Protein AF-0000000086004427 (afdb_homodimer)

Nearest PDB structures (foldseek):
  7pc6-assembly4_D  TM=8.276E-01  e=1.304E-05  Alvinella pompejana
  7pc6-assembly8_H  TM=8.287E-01  e=2.081E-05  Alvinella pompejana
  7b46-assembly1_B  TM=8.214E-01  e=2.815E-04  Homo sapiens
  5mg7-assembly1_A  TM=8.146E-01  e=4.804E-04  Homo sapiens
  2j1y-assembly2_B  TM=7.834E-01  e=5.490E-04  Homo sapiens

Radius of gyration: 16.21 Å; Cα contacts (8 Å, |Δi|>4): 240; chains: 2; bounding box: 37×54×35 Å

Solvent-accessible surface area (backbone atoms only — not comparable to full-atom values): 9083 Å² total; per-residue (Å²): 130,67,86,62,42,25,36,36,36,30,62,34,41,68,50,74,93,37,61,84,50,66,69,69,49,56,59,84,72,18,43,66,35,45,74,71,65,43,83,64,32,57,42,75,76,79,72,88,53,86,72,48,44,79,43,76,37,80,86,76,62,39,48,34,35,36,34,60,60,82,66,57,77,83,129,128,67,85,63,42,24,37,36,37,31,63,34,41,68,48,75,93,36,60,86,48,66,69,69,50,56,60,84,73,18,44,67,35,45,76,73,64,43,85,64,32,58,40,76,77,80,71,89,53,87,72,47,42,80,42,76,38,81,86,77,64,39,49,34,36,36,34,58,62,83,63,58,75,81,128

pLDDT: mean 86.88, std 14.74, range [27.28, 96.31]

InterPro domains:
  IPR002117 p53 tumour suppressor family [PR00386] (8-29)
  IPR002117 p53 tumour suppressor family [PR00386] (62-75)
  IPR002117 p53 tumour suppressor family [PTHR11447] (1-72)
  IPR008967 p53-like transcription factor, DNA-binding domain superfamily [SSF49417] (2-72)
  IPR011615 p53, DNA-binding domain [PF00870] (2-73)
  IPR012346 p53/RUNT-type transcription factor, DNA-binding domain superfamily [G3DSA:2.60.40.720] (1-75)

Secondary structure (DSSP, 8-state):
--TTEEEEEEEEESSGGGTTSPP---HHHHHHHHHTT-GGGG-S---S-TT-EEEE-TTT--EEEEEETT--S--/--TTEEEEEEEEESSGGGTTSPP---HHHHHHHHHTT-GGGG-S---S-TT-EEEE-TTT--EEEEEETT--S--

Organism: Nephila pilipes (NCBI:txid299642)

Structure (mmCIF, N/CA/C/O backbone):
data_AF-0000000086004427-model_v1
#
loop_
_entity.id
_entity.type
_entity.pdbx_description
1 polymer 'p53 DNA-binding domain-containing protein'
#
loop_
_atom_site.group_PDB
_atom_site.id
_atom_site.type_symbol
_atom_site.label_atom_id
_atom_site.label_alt_id
_atom_site.label_comp_id
_atom_site.label_asym_id
_atom_site.label_entity_id
_atom_site.label_seq_id
_atom_site.pdbx_PDB_ins_code
_atom_site.Cartn_x
_atom_site.Cartn_y
_atom_site.Cartn_z
_atom_site.occupancy
_atom_site.B_iso_or_equiv
_atom_site.auth_seq_id
_atom_site.auth_comp_id
_atom_site.auth_asym_id
_atom_site.auth_atom_id
_atom_site.pdbx_PDB_model_num
ATOM 1 N N . MET A 1 1 ? 7.062 9.227 11.086 1 69.06 1 MET A N 1
ATOM 2 C CA . MET A 1 1 ? 5.879 8.375 11.18 1 69.06 1 MET A CA 1
ATOM 3 C C . MET A 1 1 ? 5.477 8.148 12.633 1 69.06 1 MET A C 1
ATOM 5 O O . MET A 1 1 ? 6.336 8.016 13.508 1 69.06 1 MET A O 1
ATOM 9 N N . PRO A 1 2 ? 4.145 8.297 12.844 1 78 2 PRO A N 1
ATOM 10 C CA . PRO A 1 2 ? 3.701 8.016 14.211 1 78 2 PRO A CA 1
ATOM 11 C C . PRO A 1 2 ? 4.082 6.613 14.68 1 78 2 PRO A C 1
ATOM 13 O O . PRO A 1 2 ? 4.312 5.727 13.859 1 78 2 PRO A O 1
ATOM 16 N N . ALA A 1 3 ? 4.309 6.508 16 1 80.06 3 ALA A N 1
ATOM 17 C CA . ALA A 1 3 ? 4.617 5.195 16.578 1 80.06 3 ALA A CA 1
ATOM 18 C C . ALA A 1 3 ? 3.5 4.199 16.281 1 80.06 3 ALA A C 1
ATOM 20 O O . ALA A 1 3 ? 2.322 4.562 16.266 1 80.06 3 ALA A O 1
ATOM 21 N N . GLY A 1 4 ? 3.887 2.91 16.062 1 88 4 GLY A N 1
ATOM 22 C CA . GLY A 1 4 ? 2.896 1.859 15.883 1 88 4 GLY A CA 1
ATOM 23 C C . GLY A 1 4 ? 2.289 1.848 14.492 1 88 4 GLY A C 1
ATOM 24 O O . GLY A 1 4 ? 1.129 1.466 14.32 1 88 4 GLY A O 1
ATOM 25 N N . CYS A 1 5 ? 3.035 2.49 13.562 1 91.56 5 CYS A N 1
ATOM 26 C CA . CYS A 1 5 ? 2.498 2.523 12.211 1 91.56 5 CYS A CA 1
ATOM 27 C C . CYS A 1 5 ? 3.395 1.751 11.25 1 91.56 5 CYS A C 1
ATOM 29 O O . CYS A 1 5 ? 4.57 1.524 11.539 1 91.56 5 CYS A O 1
ATOM 31 N N . ALA A 1 6 ? 2.773 1.336 10.172 1 93.25 6 ALA A N 1
ATOM 32 C CA . ALA A 1 6 ? 3.449 0.637 9.086 1 93.25 6 ALA A CA 1
ATOM 33 C C . ALA A 1 6 ? 2.832 0.997 7.738 1 93.25 6 ALA A C 1
ATOM 35 O O . ALA A 1 6 ? 1.813 1.69 7.68 1 93.25 6 ALA A O 1
ATOM 36 N N . VAL A 1 7 ? 3.543 0.588 6.711 1 94.19 7 VAL A N 1
ATOM 37 C CA . VAL A 1 7 ? 3.016 0.813 5.367 1 94.19 7 VAL A CA 1
ATOM 38 C C . VAL A 1 7 ? 2.426 -0.485 4.82 1 94.19 7 VAL A C 1
ATOM 40 O O . VAL A 1 7 ? 3.088 -1.525 4.824 1 94.19 7 VAL A O 1
ATOM 43 N N . ARG A 1 8 ? 1.19 -0.377 4.477 1 95.31 8 ARG A N 1
ATOM 44 C CA . ARG A 1 8 ? 0.556 -1.489 3.775 1 95.31 8 ARG A CA 1
ATOM 45 C C . ARG A 1 8 ? 0.457 -1.208 2.279 1 95.31 8 ARG A C 1
ATOM 47 O O . ARG A 1 8 ? -0 -0.138 1.873 1 95.31 8 ARG A O 1
ATOM 54 N N . ALA A 1 9 ? 0.983 -2.115 1.511 1 95.88 9 ALA A N 1
ATOM 55 C CA . ALA A 1 9 ? 0.926 -1.982 0.058 1 95.88 9 ALA A CA 1
ATOM 56 C C . ALA A 1 9 ? 0.091 -3.1 -0.562 1 95.88 9 ALA A C 1
ATOM 58 O O . ALA A 1 9 ? 0.119 -4.238 -0.092 1 95.88 9 ALA A O 1
ATOM 59 N N . MET A 1 10 ? -0.623 -2.736 -1.545 1 95.81 10 MET A N 1
ATOM 60 C CA . MET A 1 10 ? -1.498 -3.65 -2.271 1 95.81 10 MET A CA 1
ATOM 61 C C . MET A 1 10 ? -1.508 -3.326 -3.762 1 95.81 10 MET A C 1
ATOM 63 O O . MET A 1 10 ? -1.506 -2.156 -4.145 1 95.81 10 MET A O 1
ATOM 67 N N . VAL A 1 11 ? -1.52 -4.398 -4.547 1 94.31 11 VAL A N 1
ATOM 68 C CA . VAL A 1 11 ? -1.678 -4.172 -5.977 1 94.31 11 VAL A CA 1
ATOM 69 C C . VAL A 1 11 ? -3.15 -3.941 -6.305 1 94.31 11 VAL A C 1
ATOM 71 O O . VAL A 1 11 ? -4.023 -4.66 -5.809 1 94.31 11 VAL A O 1
ATOM 74 N N . VAL A 1 12 ? -3.348 -2.916 -7.105 1 93.75 12 VAL A N 1
ATOM 75 C CA . VAL A 1 12 ? -4.707 -2.586 -7.52 1 93.75 12 VAL A CA 1
ATOM 76 C C . VAL A 1 12 ? -4.734 -2.297 -9.016 1 93.75 12 VAL A C 1
ATOM 78 O O . VAL A 1 12 ? -3.711 -1.949 -9.609 1 93.75 12 VAL A O 1
ATOM 81 N N . TYR A 1 13 ? -5.988 -2.49 -9.57 1 92.62 13 TYR A N 1
ATOM 82 C CA . TYR A 1 13 ? -6.168 -2.062 -10.953 1 92.62 13 TYR A CA 1
ATOM 83 C C . TYR A 1 13 ? -6.289 -0.547 -11.047 1 92.62 13 TYR A C 1
ATOM 85 O O . TYR A 1 13 ? -6.934 0.082 -10.203 1 92.62 13 TYR A O 1
ATOM 93 N N . THR A 1 14 ? -5.734 0.028 -12.078 1 88 14 THR A N 1
ATOM 94 C CA . THR A 1 14 ? -5.75 1.478 -12.242 1 88 14 THR A CA 1
ATOM 95 C C . THR A 1 14 ? -7.102 1.948 -12.766 1 88 14 THR A C 1
ATOM 97 O O . THR A 1 14 ? -7.496 3.096 -12.547 1 88 14 THR A O 1
ATOM 100 N N . ALA A 1 15 ? -7.758 1.066 -13.461 1 87 15 ALA A N 1
ATOM 101 C CA . ALA A 1 15 ? -9.086 1.408 -13.961 1 87 15 ALA A CA 1
ATOM 102 C C . ALA A 1 15 ? -10.117 1.37 -12.836 1 87 15 ALA A C 1
ATOM 104 O O . ALA A 1 15 ? -10.281 0.346 -12.164 1 87 15 ALA A O 1
ATOM 105 N N . PRO A 1 16 ? -10.82 2.52 -12.625 1 84.38 16 PRO A N 1
ATOM 106 C CA . PRO A 1 16 ? -11.766 2.578 -11.516 1 84.38 16 PRO A CA 1
ATOM 107 C C . PRO A 1 16 ? -12.836 1.49 -11.594 1 84.38 16 PRO A C 1
ATOM 109 O O . PRO A 1 16 ? -13.312 1.007 -10.562 1 84.38 16 PRO A O 1
ATOM 112 N N . GLU A 1 17 ? -13.18 1.09 -12.781 1 89.19 17 GLU A N 1
ATOM 113 C CA . GLU A 1 17 ? -14.219 0.081 -12.969 1 89.19 17 GLU A CA 1
ATOM 114 C C . GLU A 1 17 ? -13.773 -1.275 -12.43 1 89.19 17 GLU A C 1
ATOM 116 O O . 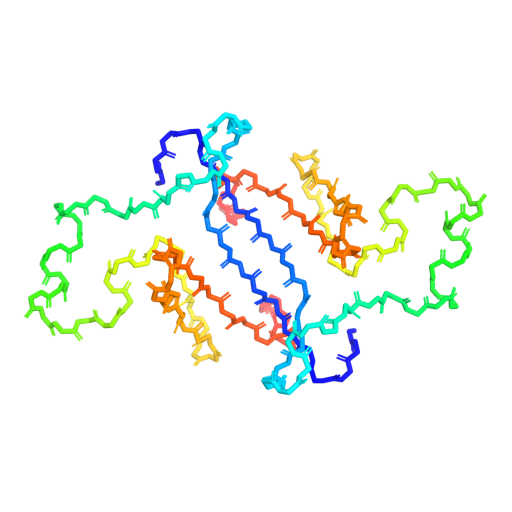GLU A 1 17 ? -14.602 -2.158 -12.195 1 89.19 17 GLU A O 1
ATOM 121 N N . HIS A 1 18 ? -12.453 -1.359 -12.234 1 86.75 18 HIS A N 1
ATOM 122 C CA . HIS A 1 18 ? -11.914 -2.639 -11.789 1 86.75 18 HIS A CA 1
ATOM 123 C C . HIS A 1 18 ? -11.445 -2.566 -10.336 1 86.75 18 HIS A C 1
ATOM 125 O O . HIS A 1 18 ? -10.742 -3.459 -9.867 1 86.75 18 HIS A O 1
ATOM 131 N N . ASN A 1 19 ? -11.875 -1.596 -9.586 1 82.44 19 ASN A N 1
ATOM 132 C CA . ASN A 1 19 ? -11.398 -1.371 -8.227 1 82.44 19 ASN A CA 1
ATOM 133 C C . ASN A 1 19 ? -11.773 -2.525 -7.305 1 82.44 19 ASN A C 1
ATOM 135 O O . ASN A 1 19 ? -11.055 -2.812 -6.344 1 82.44 19 ASN A O 1
ATOM 139 N N . SER A 1 20 ? -12.812 -3.178 -7.641 1 86.62 20 SER A N 1
ATOM 140 C CA . SER A 1 20 ? -13.266 -4.262 -6.777 1 86.62 20 SER A CA 1
ATOM 141 C C . SER A 1 20 ? -12.625 -5.59 -7.172 1 86.62 20 SER A C 1
ATOM 143 O O . SER A 1 20 ? -12.719 -6.574 -6.438 1 86.62 20 SER A O 1
ATOM 145 N N . GLN A 1 21 ? -11.984 -5.59 -8.273 1 90.56 21 GLN A N 1
ATOM 146 C CA . GLN A 1 21 ? -11.336 -6.812 -8.742 1 90.56 21 GLN A CA 1
ATOM 147 C C . GLN A 1 21 ? -9.992 -7.02 -8.047 1 90.56 21 GLN A C 1
ATOM 149 O O . GLN A 1 21 ? -9.234 -6.062 -7.859 1 90.56 21 GLN A O 1
ATOM 154 N N . VAL A 1 22 ? -9.75 -8.242 -7.727 1 92.5 22 VAL A N 1
ATOM 155 C CA . VAL A 1 22 ? -8.508 -8.602 -7.047 1 92.5 22 VAL A CA 1
ATOM 156 C C . VAL A 1 22 ? -7.426 -8.898 -8.078 1 92.5 22 VAL A C 1
ATOM 158 O O . VAL A 1 22 ? -7.68 -9.586 -9.07 1 92.5 22 VAL A O 1
ATOM 161 N N . VAL A 1 23 ? -6.293 -8.312 -7.852 1 91.94 23 VAL A N 1
ATOM 162 C CA . VAL A 1 23 ? -5.148 -8.633 -8.703 1 91.94 23 VAL A CA 1
ATOM 163 C C . VAL A 1 23 ? -4.441 -9.875 -8.18 1 91.94 23 VAL A C 1
ATOM 165 O O . VAL A 1 23 ? -4.086 -9.945 -7 1 91.94 23 VAL A O 1
ATOM 168 N N . THR A 1 24 ? -4.285 -10.859 -9.008 1 86.69 24 THR A N 1
ATOM 169 C CA . THR A 1 24 ? -3.613 -12.094 -8.617 1 86.69 24 THR A CA 1
ATOM 170 C C . THR A 1 24 ? -2.432 -12.383 -9.539 1 86.69 24 THR A C 1
ATOM 172 O O . THR A 1 24 ? -2.381 -11.898 -10.664 1 86.69 24 THR A O 1
ATOM 175 N N . ARG A 1 25 ? -1.487 -13.094 -8.891 1 88.88 25 ARG A N 1
ATOM 176 C CA . ARG A 1 25 ? -0.39 -13.594 -9.711 1 88.88 25 ARG A CA 1
ATOM 177 C C . ARG A 1 25 ? -0.874 -14.68 -10.672 1 88.88 25 ARG A C 1
ATOM 179 O O . ARG A 1 25 ? -1.833 -15.391 -10.375 1 88.88 25 ARG A O 1
ATOM 186 N N . CYS A 1 26 ? -0.183 -14.695 -11.805 1 89.25 26 CYS A N 1
ATOM 187 C CA . CYS A 1 26 ? -0.469 -15.781 -12.742 1 89.25 26 CYS A CA 1
ATOM 188 C C . CYS A 1 26 ? -0.175 -17.141 -12.117 1 89.25 26 CYS A C 1
ATOM 190 O O . CYS A 1 26 ? 0.836 -17.297 -11.43 1 89.25 26 CYS A O 1
ATOM 192 N N . LEU A 1 27 ? -1.11 -18.141 -12.422 1 90.81 27 LEU A N 1
ATOM 193 C CA . LEU A 1 27 ? -0.978 -19.469 -11.852 1 90.81 27 LEU A CA 1
ATOM 194 C C . LEU A 1 27 ? 0.333 -20.125 -12.289 1 90.81 27 LEU A C 1
ATOM 196 O O . LEU A 1 27 ? 0.96 -20.844 -11.508 1 90.81 27 LEU A O 1
ATOM 200 N N . ASN A 1 28 ? 0.732 -19.797 -13.445 1 91.31 28 ASN A N 1
ATOM 201 C CA . ASN A 1 28 ? 1.984 -20.359 -13.938 1 91.31 28 ASN A CA 1
ATOM 202 C C . ASN A 1 28 ? 3.166 -19.969 -13.062 1 91.31 28 ASN A C 1
ATOM 204 O O . ASN A 1 28 ? 4.098 -20.75 -12.875 1 91.31 28 ASN A O 1
ATOM 208 N N . HIS A 1 29 ? 3.143 -18.797 -12.508 1 90.12 29 HIS A N 1
ATOM 209 C CA . HIS A 1 29 ? 4.238 -18.312 -11.672 1 90.12 29 HIS A CA 1
ATOM 210 C C . HIS A 1 29 ? 4.051 -18.734 -10.219 1 90.12 29 HIS A C 1
ATOM 212 O O . HIS A 1 29 ? 5.031 -18.984 -9.508 1 90.12 29 HIS A O 1
ATOM 218 N N . SER A 1 30 ? 2.805 -18.844 -9.906 1 92.88 30 SER A N 1
ATOM 219 C CA . SER A 1 30 ? 2.555 -19.078 -8.484 1 92.88 30 SER A CA 1
ATOM 220 C C . SER A 1 30 ? 2.48 -20.578 -8.188 1 92.88 30 SER A C 1
ATOM 222 O O . SER A 1 30 ? 2.828 -21 -7.086 1 92.88 30 SER A O 1
ATOM 224 N N . ARG A 1 31 ? 2.113 -21.359 -9.102 1 94.56 31 ARG A N 1
ATOM 225 C CA . ARG A 1 31 ? 1.797 -22.75 -8.852 1 94.56 31 ARG A CA 1
ATOM 226 C C . ARG A 1 31 ? 3.018 -23.5 -8.32 1 94.56 31 ARG A C 1
ATOM 228 O O . ARG A 1 31 ? 2.938 -24.188 -7.305 1 94.56 31 ARG A O 1
ATOM 235 N N . PRO A 1 32 ? 4.141 -23.438 -9.023 1 95.25 32 PRO A N 1
ATOM 236 C CA . PRO A 1 32 ? 5.309 -24.141 -8.492 1 95.25 32 PRO A CA 1
ATOM 237 C C . PRO A 1 32 ? 5.629 -23.75 -7.055 1 95.25 32 PRO A C 1
ATOM 239 O O . PRO A 1 32 ? 6.008 -24.609 -6.25 1 95.25 32 PRO A O 1
ATOM 242 N N . GLU A 1 33 ? 5.488 -22.531 -6.699 1 95 33 GLU A N 1
ATOM 243 C CA . GLU A 1 33 ? 5.766 -22.062 -5.348 1 95 33 GLU A CA 1
ATOM 244 C C . GLU A 1 33 ? 4.699 -22.531 -4.363 1 95 33 GLU A C 1
ATOM 246 O O . GLU A 1 33 ? 5.008 -22.844 -3.211 1 95 33 GLU A O 1
ATOM 251 N N . ILE A 1 34 ? 3.537 -22.562 -4.883 1 93.94 34 ILE A N 1
ATOM 252 C CA . ILE A 1 34 ? 2.439 -23.078 -4.062 1 93.94 34 ILE A CA 1
ATOM 253 C C . ILE A 1 34 ? 2.701 -24.531 -3.688 1 93.94 34 ILE A C 1
ATOM 255 O O . ILE A 1 34 ? 2.547 -24.906 -2.525 1 93.94 34 ILE A O 1
ATOM 259 N N . GLU A 1 35 ? 3.109 -25.172 -4.605 1 95.81 35 GLU A N 1
ATOM 260 C CA . GLU A 1 35 ? 3.385 -26.594 -4.387 1 95.81 35 GLU A CA 1
ATOM 261 C C . GLU A 1 35 ? 4.535 -26.781 -3.402 1 95.81 35 GLU A C 1
ATOM 263 O O . GLU A 1 35 ? 4.59 -27.797 -2.697 1 95.81 35 GLU A O 1
ATOM 268 N N . GLN A 1 36 ? 5.438 -25.891 -3.34 1 96.25 36 GLN A N 1
ATOM 269 C CA . GLN A 1 36 ? 6.574 -25.938 -2.426 1 96.25 36 GLN A CA 1
ATOM 270 C C . GLN A 1 36 ? 6.199 -25.406 -1.049 1 96.25 36 GLN A C 1
ATOM 272 O O . GLN A 1 36 ? 7.016 -25.422 -0.127 1 96.25 36 GLN A O 1
ATOM 277 N N . GLY A 1 37 ? 5.012 -24.797 -0.918 1 93.88 37 GLY A N 1
ATOM 278 C CA . GLY A 1 37 ? 4.531 -24.344 0.375 1 93.88 37 GLY A CA 1
ATOM 279 C C . GLY A 1 37 ? 4.949 -22.922 0.69 1 93.88 37 GLY A C 1
ATOM 280 O O . GLY A 1 37 ? 5.016 -22.531 1.858 1 93.88 37 GLY A O 1
ATOM 281 N N . VAL A 1 38 ? 5.191 -22.188 -0.3 1 92.88 38 VAL A N 1
ATOM 282 C CA . VAL A 1 38 ? 5.574 -20.797 -0.106 1 92.88 38 VAL A CA 1
ATOM 283 C C . VAL A 1 38 ? 4.34 -19.953 0.226 1 92.88 38 VAL A C 1
ATOM 285 O O . VAL A 1 38 ? 3.398 -19.891 -0.569 1 92.88 38 VAL A O 1
ATOM 288 N N . PHE A 1 39 ? 4.293 -19.312 1.343 1 91.38 39 PHE A N 1
ATOM 289 C CA . PHE A 1 39 ? 3.135 -18.562 1.811 1 91.38 39 PHE A CA 1
ATOM 290 C C . PHE A 1 39 ? 2.82 -17.406 0.869 1 91.38 39 PHE A C 1
ATOM 292 O O . PHE A 1 39 ? 1.657 -17.172 0.541 1 91.38 39 PHE A O 1
ATOM 299 N N . GLU A 1 40 ? 3.896 -16.75 0.449 1 93.25 40 GLU A N 1
ATOM 300 C CA . GLU A 1 40 ? 3.689 -15.539 -0.326 1 93.25 40 GLU A CA 1
ATOM 301 C C . GLU A 1 40 ? 3.605 -15.844 -1.819 1 93.25 40 GLU A C 1
ATOM 303 O O . GLU A 1 40 ? 3.732 -14.938 -2.648 1 93.25 40 GLU A O 1
ATOM 308 N N . ALA A 1 41 ? 3.305 -17.109 -2.131 1 94.06 41 ALA A N 1
ATOM 309 C CA . ALA A 1 41 ? 3.363 -17.547 -3.523 1 94.06 41 ALA A CA 1
ATOM 310 C C . ALA A 1 41 ? 2.393 -16.75 -4.391 1 94.06 41 ALA A C 1
ATOM 312 O O . ALA A 1 41 ? 2.68 -16.469 -5.559 1 94.06 41 ALA A O 1
ATOM 313 N N . GLU A 1 42 ? 1.334 -16.359 -3.793 1 93.31 42 GLU A N 1
ATOM 314 C CA . GLU A 1 42 ? 0.283 -15.727 -4.586 1 93.31 42 GLU A CA 1
ATOM 315 C C . GLU A 1 42 ? 0.377 -14.203 -4.523 1 93.31 42 GLU A C 1
ATOM 317 O O . GLU A 1 42 ? -0.392 -13.5 -5.184 1 93.31 42 GLU A O 1
ATOM 322 N N . HIS A 1 43 ? 1.276 -13.75 -3.748 1 94.38 43 HIS A N 1
ATOM 323 C CA . HIS A 1 43 ? 1.448 -12.312 -3.627 1 94.38 43 HIS A CA 1
ATOM 324 C C . HIS A 1 43 ? 2.262 -11.75 -4.789 1 94.38 43 HIS A C 1
ATOM 326 O O . HIS A 1 43 ? 3.352 -12.25 -5.086 1 94.38 43 HIS A O 1
ATOM 332 N N . LEU A 1 44 ? 1.692 -10.727 -5.348 1 92.62 44 LEU A N 1
ATOM 333 C CA . LEU A 1 44 ? 2.373 -10.102 -6.477 1 92.62 44 LEU A CA 1
ATOM 334 C C . LEU A 1 44 ? 3.518 -9.211 -5.996 1 92.62 44 LEU A C 1
ATOM 336 O O . LEU A 1 44 ? 4.574 -9.156 -6.633 1 92.62 44 LEU A O 1
ATOM 340 N N . ILE A 1 45 ? 3.295 -8.508 -4.898 1 91.19 45 ILE A N 1
ATOM 341 C CA . ILE A 1 45 ? 4.344 -7.676 -4.312 1 91.19 45 ILE A CA 1
ATOM 342 C C . ILE A 1 45 ? 5.156 -8.5 -3.314 1 91.19 45 ILE A C 1
ATOM 344 O O . ILE A 1 45 ? 4.598 -9.078 -2.383 1 91.19 45 ILE A O 1
ATOM 348 N N . ARG A 1 46 ? 6.445 -8.5 -3.604 1 90.12 46 ARG A N 1
ATOM 349 C CA . ARG A 1 46 ? 7.348 -9.227 -2.717 1 90.12 46 ARG A CA 1
ATOM 350 C C . ARG A 1 46 ? 8.406 -8.305 -2.135 1 90.12 46 ARG A C 1
ATOM 352 O O . ARG A 1 46 ? 8.789 -7.312 -2.764 1 90.12 46 ARG A O 1
ATOM 359 N N . SER A 1 47 ? 8.75 -8.484 -0.907 1 89.88 47 SER A N 1
ATOM 360 C CA . SER A 1 47 ? 9.75 -7.656 -0.234 1 89.88 47 SER A CA 1
ATOM 361 C C . SER A 1 47 ? 10.984 -8.469 0.129 1 89.88 47 SER A C 1
ATOM 363 O O . SER A 1 47 ? 10.883 -9.656 0.446 1 89.88 47 SER A O 1
ATOM 365 N N . GLU A 1 48 ? 12.094 -7.758 0.071 1 87.31 48 GLU A N 1
ATOM 366 C CA . GLU A 1 48 ? 13.328 -8.375 0.537 1 87.31 48 GLU A CA 1
ATOM 367 C C . GLU A 1 48 ? 13.484 -8.227 2.049 1 87.31 48 GLU A C 1
ATOM 369 O O . GLU A 1 48 ? 14.305 -8.914 2.662 1 87.31 48 GLU A O 1
ATOM 374 N N . SER A 1 49 ? 12.695 -7.375 2.543 1 86.62 49 SER A N 1
ATOM 375 C CA . SER A 1 49 ? 12.781 -7.141 3.98 1 86.62 49 SER A CA 1
ATOM 376 C C . SER A 1 49 ? 12.234 -8.328 4.766 1 86.62 49 SER A C 1
ATOM 378 O O . SER A 1 49 ? 11.125 -8.797 4.508 1 86.62 49 SER A O 1
ATOM 380 N N . SER A 1 50 ? 13 -8.75 5.746 1 90.19 50 SER A N 1
ATOM 381 C CA . SER A 1 50 ? 12.539 -9.836 6.609 1 90.19 50 SER A CA 1
ATOM 382 C C . SER A 1 50 ? 11.438 -9.367 7.555 1 90.19 50 SER A C 1
ATOM 384 O O . SER A 1 50 ? 10.766 -10.188 8.188 1 90.19 50 SER A O 1
ATOM 386 N N . LEU A 1 51 ? 11.234 -8.102 7.613 1 89.25 51 LEU A N 1
ATOM 387 C CA . LEU A 1 51 ? 10.234 -7.551 8.523 1 89.25 51 LEU A CA 1
ATOM 388 C C . LEU A 1 51 ? 8.875 -7.445 7.836 1 89.25 51 LEU A C 1
ATOM 390 O O . LEU A 1 51 ? 7.883 -7.082 8.477 1 89.25 51 LEU A O 1
ATOM 394 N N . ALA A 1 52 ? 8.977 -7.773 6.594 1 93.25 52 ALA A N 1
ATOM 395 C CA . ALA A 1 52 ? 7.73 -7.695 5.84 1 93.25 52 ALA A CA 1
ATOM 396 C C . ALA A 1 52 ? 6.762 -8.797 6.266 1 93.25 52 ALA A C 1
ATOM 398 O O . ALA A 1 52 ? 7.172 -9.93 6.52 1 93.25 52 ALA A O 1
ATOM 399 N N . THR A 1 53 ? 5.543 -8.438 6.398 1 93.81 53 THR A N 1
ATOM 400 C CA . THR A 1 53 ? 4.492 -9.414 6.672 1 93.81 53 THR A CA 1
ATOM 401 C C . THR A 1 53 ? 3.471 -9.43 5.539 1 93.81 53 THR A C 1
ATOM 403 O O . THR A 1 53 ? 3.039 -8.383 5.062 1 93.81 53 THR A O 1
ATOM 406 N N . TYR A 1 54 ? 3.109 -10.625 5.086 1 95.75 54 TYR A N 1
ATOM 407 C CA . TYR A 1 54 ? 2.146 -10.812 4.008 1 95.75 54 TYR A CA 1
ATOM 408 C C . TYR A 1 54 ? 0.771 -11.164 4.562 1 95.75 54 TYR A C 1
ATOM 410 O O . TYR A 1 54 ? 0.655 -11.969 5.492 1 95.75 54 TYR A O 1
ATOM 418 N N . HIS A 1 55 ? -0.181 -10.484 3.957 1 94.31 55 HIS A N 1
ATOM 419 C CA . HIS A 1 55 ? -1.544 -10.68 4.438 1 94.31 55 HIS A CA 1
ATOM 420 C C . HIS A 1 55 ? -2.473 -11.109 3.307 1 94.31 55 HIS A C 1
ATOM 422 O O . HIS A 1 55 ? -2.426 -10.539 2.213 1 94.31 55 HIS A O 1
ATOM 428 N N . ASN A 1 56 ? -3.27 -12.133 3.602 1 94.31 56 ASN A N 1
ATOM 429 C CA . ASN A 1 56 ? -4.379 -12.555 2.752 1 94.31 56 ASN A CA 1
ATOM 430 C C . ASN A 1 56 ? -5.727 -12.219 3.383 1 94.31 56 ASN A C 1
ATOM 432 O O . ASN A 1 56 ? -6.129 -12.836 4.367 1 94.31 56 ASN A O 1
ATOM 436 N N . ASP A 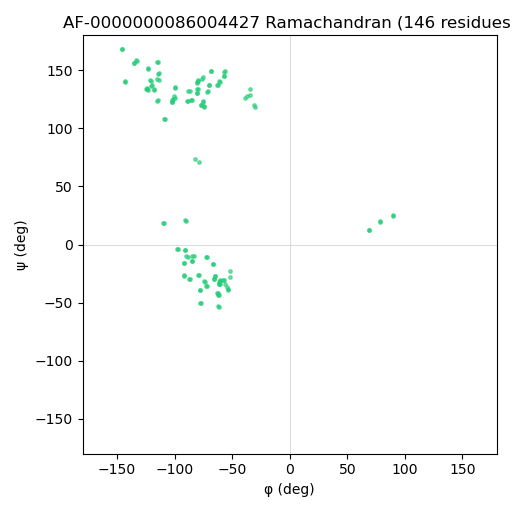1 57 ? -6.352 -11.219 2.77 1 93.06 57 ASP A N 1
ATOM 437 C CA . ASP A 1 57 ? -7.688 -10.898 3.266 1 93.06 57 ASP A CA 1
ATOM 438 C C . ASP A 1 57 ? -8.703 -11.945 2.816 1 93.06 57 ASP A C 1
ATOM 440 O O . ASP A 1 57 ? -8.992 -12.07 1.623 1 93.06 57 ASP A O 1
ATOM 444 N N . ILE A 1 58 ? -9.32 -12.602 3.732 1 92.44 58 ILE A N 1
ATOM 445 C CA . ILE A 1 58 ? -10.188 -13.734 3.426 1 92.44 58 ILE A CA 1
ATOM 446 C C . ILE A 1 58 ? -11.5 -13.234 2.832 1 92.44 58 ILE A C 1
ATOM 448 O O . ILE A 1 58 ? -12.117 -13.914 2.01 1 92.44 58 ILE A O 1
ATOM 452 N N . GLU A 1 59 ? -11.859 -12.094 3.271 1 91.19 59 GLU A N 1
ATOM 453 C CA . GLU A 1 59 ? -13.133 -11.555 2.795 1 91.19 59 GLU A CA 1
ATOM 454 C C . GLU A 1 59 ? -12.992 -10.984 1.386 1 91.19 59 GLU A C 1
ATOM 456 O O . GLU A 1 59 ? -13.797 -11.305 0.503 1 91.19 59 GLU A O 1
ATOM 461 N N . THR A 1 60 ? -12.016 -10.148 1.157 1 90.88 60 THR A N 1
ATOM 462 C CA . THR A 1 60 ? -11.867 -9.461 -0.119 1 90.88 60 THR A CA 1
ATOM 463 C C . THR A 1 60 ? -10.969 -10.25 -1.064 1 90.88 60 THR A C 1
ATOM 465 O O . THR A 1 60 ? -10.945 -9.992 -2.27 1 90.88 60 THR A O 1
ATOM 468 N N . GLN A 1 61 ? -10.219 -11.219 -0.493 1 92.69 61 GLN A N 1
ATOM 469 C CA . GLN A 1 61 ? -9.266 -12.055 -1.213 1 92.69 61 GLN A CA 1
ATOM 470 C C . GLN A 1 61 ? -8.062 -11.234 -1.684 1 92.69 61 GLN A C 1
ATOM 472 O O . GLN A 1 61 ? -7.27 -11.703 -2.504 1 92.69 61 GLN A O 1
ATOM 477 N N . ARG A 1 62 ? -7.941 -10.008 -1.168 1 94.12 62 ARG A N 1
ATOM 478 C CA . ARG A 1 62 ? -6.828 -9.148 -1.555 1 94.12 62 ARG A CA 1
ATOM 479 C C . ARG A 1 62 ? -5.555 -9.523 -0.807 1 94.12 62 ARG A C 1
ATOM 481 O O . ARG A 1 62 ? -5.605 -9.891 0.368 1 94.12 62 ARG A O 1
ATOM 488 N N . HIS A 1 63 ? -4.461 -9.438 -1.564 1 95.44 63 HIS A N 1
ATOM 489 C CA . HIS A 1 63 ? -3.139 -9.68 -0.995 1 95.44 63 HIS A CA 1
ATOM 490 C C . HIS A 1 63 ? -2.422 -8.359 -0.704 1 95.44 63 HIS A C 1
ATOM 492 O O . HIS A 1 63 ? -2.391 -7.465 -1.55 1 95.44 63 HIS A O 1
ATOM 498 N N . SER A 1 64 ? -1.983 -8.266 0.502 1 95.75 64 SER A N 1
ATOM 499 C CA . SER A 1 64 ? -1.221 -7.066 0.838 1 95.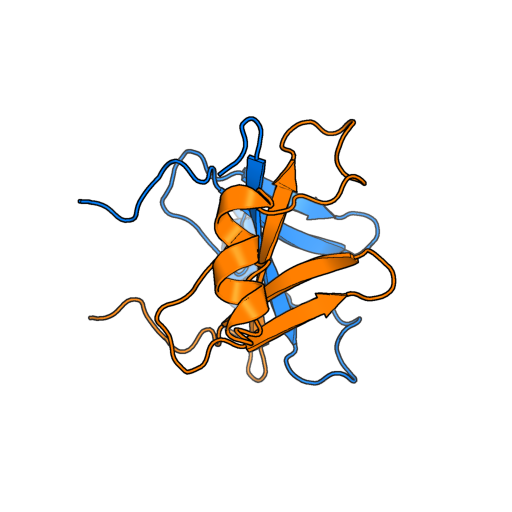75 64 SER A CA 1
ATOM 500 C C . SER A 1 64 ? 0.057 -7.418 1.592 1 95.75 64 SER A C 1
ATOM 502 O O . SER A 1 64 ? 0.204 -8.539 2.086 1 95.75 64 SER A O 1
ATOM 504 N N . ILE A 1 65 ? 0.984 -6.523 1.56 1 96.06 65 ILE A N 1
ATOM 505 C CA . ILE A 1 65 ? 2.223 -6.633 2.322 1 96.06 65 ILE A CA 1
ATOM 506 C C . ILE A 1 65 ? 2.348 -5.445 3.273 1 96.06 65 ILE A C 1
ATOM 508 O O . ILE A 1 65 ? 1.973 -4.32 2.928 1 96.06 65 ILE A O 1
ATOM 512 N N . VAL A 1 66 ? 2.762 -5.727 4.504 1 95.06 66 VAL A N 1
ATOM 513 C CA . VAL A 1 66 ? 2.984 -4.676 5.488 1 95.06 66 VAL A CA 1
ATOM 514 C C . VAL A 1 66 ? 4.469 -4.613 5.848 1 95.06 66 VAL A C 1
ATOM 516 O O . VAL A 1 66 ? 5.078 -5.633 6.184 1 95.06 66 VAL A O 1
ATOM 519 N N . VAL A 1 67 ? 5.039 -3.391 5.672 1 92.81 67 VAL A N 1
ATOM 520 C CA . VAL A 1 67 ? 6.445 -3.174 6.004 1 92.81 67 VAL A CA 1
ATOM 521 C C . VAL A 1 67 ? 6.566 -2.033 7.008 1 92.81 67 VAL A C 1
ATOM 523 O O . VAL A 1 67 ? 5.848 -1.034 6.914 1 92.81 67 VAL A O 1
ATOM 526 N N . PRO A 1 68 ? 7.41 -2.295 8.031 1 87.44 68 PRO A N 1
ATOM 527 C CA . PRO A 1 68 ? 7.602 -1.196 8.984 1 87.44 68 PRO A CA 1
ATOM 528 C C . PRO A 1 68 ? 8.227 0.04 8.336 1 87.44 68 PRO A C 1
ATOM 530 O O . PRO A 1 68 ? 8.977 -0.078 7.363 1 87.44 68 PRO A O 1
ATOM 533 N N . PHE A 1 69 ? 7.746 1.224 8.641 1 72.06 69 PHE A N 1
ATOM 534 C CA . PHE A 1 69 ? 8.266 2.486 8.133 1 72.06 69 PHE A CA 1
ATOM 535 C C . PHE A 1 69 ? 9.75 2.633 8.453 1 72.06 69 PHE A C 1
ATOM 537 O O . PHE A 1 69 ? 10.492 3.268 7.703 1 72.06 69 PHE A O 1
ATOM 544 N N . GLU A 1 70 ? 10.211 2.139 9.547 1 60.56 70 GLU A N 1
ATOM 545 C CA . GLU A 1 70 ? 11.594 2.367 9.945 1 60.56 70 GLU A CA 1
ATOM 546 C C . GLU A 1 70 ? 12.562 2 8.82 1 60.56 70 GLU A C 1
ATOM 548 O O . GLU A 1 70 ? 13.75 2.312 8.898 1 60.56 70 GLU A O 1
ATOM 553 N N . ASN A 1 71 ? 12.266 1.113 7.945 1 48.19 71 ASN A N 1
ATOM 554 C CA . ASN A 1 71 ? 13.391 0.746 7.094 1 48.19 71 ASN A CA 1
ATOM 555 C C . ASN A 1 71 ? 13.633 1.79 6.008 1 48.19 71 ASN A C 1
ATOM 557 O O . ASN A 1 71 ? 12.992 1.764 4.957 1 48.19 71 ASN A O 1
ATOM 561 N N . PRO A 1 72 ? 14.117 2.969 6.309 1 41.25 72 PRO A N 1
ATOM 562 C CA . PRO A 1 72 ? 14.5 3.918 5.258 1 41.25 72 PRO A CA 1
ATOM 563 C C . PRO A 1 72 ? 15.133 3.238 4.047 1 41.25 72 PRO A C 1
ATOM 565 O O . PRO A 1 72 ? 15.703 2.15 4.176 1 41.25 72 PRO A O 1
ATOM 568 N N . PRO A 1 73 ? 14.672 3.477 2.803 1 36.62 73 PRO A N 1
ATOM 569 C CA . PRO A 1 73 ? 15.672 2.939 1.874 1 36.62 73 PRO A CA 1
ATOM 570 C C . PRO A 1 73 ? 17.094 3.082 2.395 1 36.62 73 PRO A C 1
ATOM 572 O O . PRO A 1 73 ? 17.359 3.924 3.26 1 36.62 73 PRO A O 1
ATOM 575 N N . GLY A 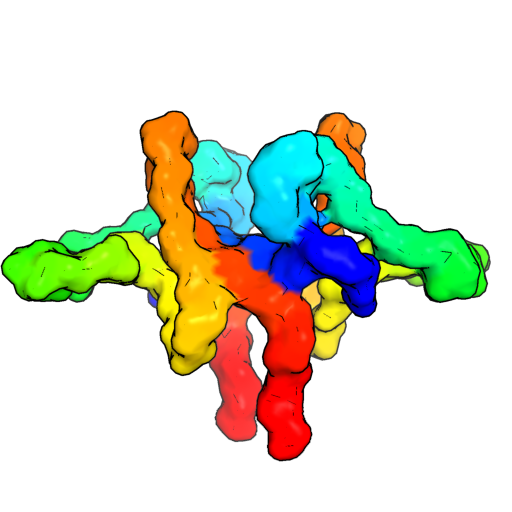1 74 ? 17.828 1.854 2.215 1 29.77 74 GLY A N 1
ATOM 576 C CA . GLY A 1 74 ? 19.219 1.841 2.623 1 29.77 74 GLY A CA 1
ATOM 577 C C . GLY A 1 74 ? 19.891 3.191 2.48 1 29.77 74 GLY A C 1
ATOM 578 O O . GLY A 1 74 ? 19.766 3.854 1.45 1 29.77 74 GLY A O 1
ATOM 579 N N . LYS A 1 75 ? 20.422 3.775 3.635 1 27.28 75 LYS A N 1
ATOM 580 C CA . LYS A 1 75 ? 21.453 4.809 3.518 1 27.28 75 LYS A CA 1
ATOM 581 C C . LYS A 1 75 ? 22.531 4.402 2.514 1 27.28 75 LYS A C 1
ATOM 583 O O . LYS A 1 75 ? 23 3.26 2.523 1 27.28 75 LYS A O 1
ATOM 588 N N . MET B 1 1 ? 4.059 -7.73 -13.43 1 69.56 1 MET B N 1
ATOM 589 C CA . MET B 1 1 ? 2.768 -7.219 -12.984 1 69.56 1 MET B CA 1
ATOM 590 C C . MET B 1 1 ? 1.771 -7.18 -14.141 1 69.56 1 MET B C 1
ATOM 592 O O . MET B 1 1 ? 2.143 -6.891 -15.273 1 69.56 1 MET B O 1
ATOM 596 N N . PRO B 1 2 ? 0.53 -7.66 -13.805 1 78.69 2 PRO B N 1
ATOM 597 C CA . PRO B 1 2 ? -0.478 -7.57 -14.867 1 78.69 2 PRO B CA 1
ATOM 598 C C . PRO B 1 2 ? -0.669 -6.145 -15.375 1 78.69 2 PRO B C 1
ATOM 600 O O . PRO B 1 2 ? -0.355 -5.184 -14.672 1 78.69 2 PRO B O 1
ATOM 603 N N . ALA B 1 3 ? -1.018 -6.062 -16.688 1 80.25 3 ALA B N 1
ATOM 604 C CA . ALA B 1 3 ? -1.289 -4.746 -17.266 1 80.25 3 ALA B CA 1
ATOM 605 C C . ALA B 1 3 ? -2.404 -4.035 -16.5 1 80.25 3 ALA B C 1
ATOM 607 O O . ALA B 1 3 ? -3.35 -4.672 -16.031 1 80.25 3 ALA B O 1
ATOM 608 N N . GLY B 1 4 ? -2.287 -2.67 -16.391 1 88.25 4 GLY B N 1
ATOM 609 C CA . GLY B 1 4 ? -3.342 -1.884 -15.781 1 88.25 4 GLY B CA 1
ATOM 610 C C . GLY B 1 4 ? -3.324 -1.949 -14.266 1 88.25 4 GLY B C 1
ATOM 611 O O . GLY B 1 4 ? -4.371 -1.861 -13.617 1 88.25 4 GLY B O 1
ATOM 612 N N . CYS B 1 5 ? -2.154 -2.342 -13.742 1 91.69 5 CYS B N 1
ATOM 613 C CA . CYS B 1 5 ? -2.076 -2.438 -12.289 1 91.69 5 CYS B CA 1
ATOM 614 C C . CYS B 1 5 ? -1.094 -1.415 -11.727 1 91.69 5 CYS B C 1
ATOM 616 O O . CYS B 1 5 ? -0.229 -0.917 -12.453 1 91.69 5 CYS B O 1
ATOM 618 N N . ALA B 1 6 ? -1.312 -1.104 -10.477 1 93.31 6 ALA B N 1
ATOM 619 C CA . ALA B 1 6 ? -0.45 -0.205 -9.711 1 93.31 6 ALA B CA 1
ATOM 620 C C . ALA B 1 6 ? -0.363 -0.637 -8.25 1 93.31 6 ALA B C 1
ATOM 622 O O . ALA B 1 6 ? -1.069 -1.555 -7.824 1 93.31 6 ALA B O 1
ATOM 623 N N . VAL B 1 7 ? 0.572 -0.017 -7.578 1 94.25 7 VAL B N 1
ATOM 624 C CA . VAL B 1 7 ? 0.702 -0.293 -6.148 1 94.25 7 VAL B CA 1
ATOM 625 C C . VAL B 1 7 ? 0.085 0.848 -5.344 1 94.25 7 VAL B C 1
ATOM 627 O O . VAL B 1 7 ? 0.408 2.018 -5.566 1 94.25 7 VAL B O 1
ATOM 630 N N . ARG B 1 8 ? -0.852 0.493 -4.523 1 95.12 8 ARG B N 1
ATOM 631 C CA . ARG B 1 8 ? -1.399 1.456 -3.574 1 95.12 8 ARG B CA 1
ATOM 632 C C . ARG B 1 8 ? -0.825 1.237 -2.178 1 95.12 8 ARG B C 1
ATOM 634 O O . ARG B 1 8 ? -0.815 0.112 -1.675 1 95.12 8 ARG B O 1
ATOM 641 N N . ALA B 1 9 ? -0.256 2.256 -1.655 1 95.88 9 ALA B N 1
ATOM 642 C CA . ALA B 1 9 ? 0.305 2.188 -0.308 1 95.88 9 ALA B CA 1
ATOM 643 C C . ALA B 1 9 ? -0.462 3.092 0.652 1 95.88 9 ALA B C 1
ATOM 645 O O . ALA B 1 9 ? -0.899 4.18 0.273 1 95.88 9 ALA B O 1
ATOM 646 N N . MET B 1 10 ? -0.615 2.609 1.822 1 95.75 10 MET B N 1
ATOM 647 C CA . MET B 1 10 ? -1.327 3.314 2.885 1 95.75 10 MET B CA 1
ATOM 648 C C . MET B 1 10 ? -0.662 3.078 4.234 1 95.75 10 MET B C 1
ATOM 650 O O . MET B 1 10 ? -0.227 1.964 4.531 1 95.75 10 MET B O 1
ATOM 654 N N . VAL B 1 11 ? -0.621 4.156 5.008 1 94.31 11 VAL B N 1
ATOM 655 C CA . VAL B 1 11 ? -0.132 3.971 6.371 1 94.31 11 VAL B CA 1
ATOM 656 C C . VAL B 1 11 ? -1.244 3.396 7.246 1 94.31 11 VAL B C 1
ATOM 658 O O . VAL B 1 11 ? -2.393 3.84 7.172 1 94.31 11 VAL B O 1
ATOM 661 N N . VAL B 1 12 ? -0.83 2.393 8 1 93.75 12 VAL B N 1
ATOM 662 C CA . VAL B 1 12 ? -1.779 1.758 8.906 1 93.75 12 VAL B CA 1
ATOM 663 C C . VAL B 1 12 ? -1.13 1.555 10.273 1 93.75 12 VAL B C 1
ATOM 665 O O . VAL B 1 12 ? 0.097 1.506 10.391 1 93.75 12 VAL B O 1
ATOM 668 N N . TYR B 1 13 ? -2.064 1.468 11.305 1 92.69 13 TYR B N 1
ATOM 669 C CA . TYR B 1 13 ? -1.563 1.084 12.617 1 92.69 13 TYR B CA 1
ATOM 670 C C . TYR B 1 13 ? -1.251 -0.407 12.664 1 92.69 13 TYR B C 1
ATOM 672 O O . TYR B 1 13 ? -1.993 -1.223 12.117 1 92.69 13 TYR B O 1
ATOM 680 N N . THR B 1 14 ? -0.214 -0.782 13.367 1 88 14 THR B N 1
ATOM 681 C CA . THR B 1 14 ? 0.199 -2.178 13.445 1 88 14 THR B CA 1
ATOM 682 C C . THR B 1 14 ? -0.667 -2.943 14.438 1 88 14 THR B C 1
ATOM 684 O O . THR B 1 14 ? -0.81 -4.164 14.336 1 88 14 THR B O 1
ATOM 687 N N . ALA B 1 15 ? -1.192 -2.193 15.383 1 87.31 15 ALA B N 1
ATOM 688 C CA . ALA B 1 15 ? -2.09 -2.828 16.344 1 87.31 15 ALA B CA 1
ATOM 689 C C . ALA B 1 15 ? -3.453 -3.109 15.719 1 87.31 15 ALA B C 1
ATOM 691 O O . ALA B 1 15 ? -4.117 -2.195 15.219 1 87.31 15 ALA B O 1
ATOM 692 N N . PRO B 1 16 ? -3.861 -4.41 15.758 1 84.25 16 PRO B N 1
ATOM 693 C CA . PRO B 1 16 ? -5.125 -4.766 15.102 1 84.25 16 PRO B CA 1
ATOM 694 C C . PRO B 1 16 ? -6.312 -3.977 15.656 1 84.25 16 PRO B C 1
ATOM 696 O O . PRO B 1 16 ? -7.258 -3.682 14.922 1 84.25 16 PRO B O 1
ATOM 699 N N . GLU B 1 17 ? -6.258 -3.613 16.906 1 88.94 17 GLU B N 1
ATOM 700 C CA . GLU B 1 17 ? -7.355 -2.891 17.547 1 88.94 17 GLU B CA 1
ATOM 701 C C . GLU B 1 17 ? -7.52 -1.496 16.938 1 88.94 17 GLU B C 1
ATOM 703 O O . GLU B 1 17 ? -8.57 -0.865 17.109 1 88.94 17 GLU B O 1
ATOM 708 N N . HIS B 1 18 ? -6.453 -1.079 16.234 1 86.88 18 HIS B N 1
ATOM 709 C CA . HIS B 1 18 ? -6.473 0.271 15.688 1 86.88 18 HIS B CA 1
ATOM 710 C C . HIS B 1 18 ? -6.605 0.244 14.172 1 86.88 18 HIS B C 1
ATOM 712 O O .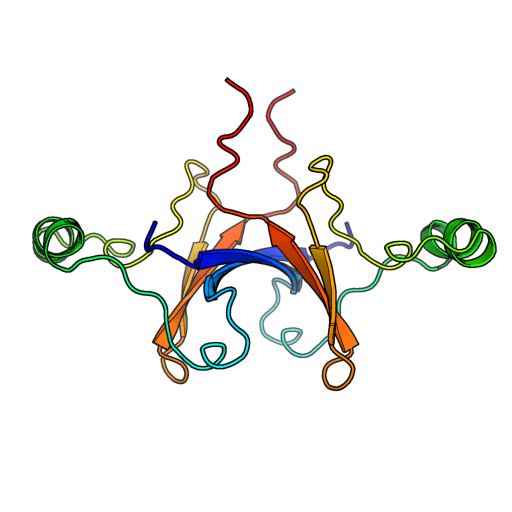 HIS B 1 18 ? -6.391 1.26 13.508 1 86.88 18 HIS B O 1
ATOM 718 N N . ASN B 1 19 ? -7.043 -0.847 13.602 1 82.38 19 ASN B N 1
ATOM 719 C CA . ASN B 1 19 ? -7.09 -1.011 12.156 1 82.38 19 ASN B CA 1
ATOM 720 C C . ASN B 1 19 ? -8.078 -0.042 11.516 1 82.38 19 ASN B C 1
ATOM 722 O O . ASN B 1 19 ? -7.898 0.366 10.359 1 82.38 19 ASN B O 1
ATOM 726 N N . SER B 1 20 ? -9.039 0.327 12.258 1 86.44 20 SER B N 1
ATOM 727 C CA . SER B 1 20 ? -10.055 1.22 11.703 1 86.44 20 SER B CA 1
ATOM 728 C C . SER B 1 20 ? -9.656 2.682 11.883 1 86.44 20 SER B C 1
ATOM 730 O O . SER B 1 20 ? -10.273 3.572 11.289 1 86.44 20 SER B O 1
ATOM 732 N N . GLN B 1 21 ? -8.648 2.906 12.648 1 90.5 21 GLN B N 1
ATOM 733 C CA . GLN B 1 21 ? -8.203 4.273 12.883 1 90.5 21 GLN B CA 1
ATOM 734 C C . GLN B 1 21 ? -7.336 4.781 11.734 1 90.5 21 GLN B C 1
ATOM 736 O O . GLN B 1 21 ? -6.504 4.039 11.211 1 90.5 21 GLN B O 1
ATOM 741 N N . VAL B 1 22 ? -7.566 6.008 11.398 1 92.25 22 VAL B N 1
ATOM 742 C CA . VAL B 1 22 ? -6.824 6.633 10.312 1 92.25 22 VAL B CA 1
ATOM 743 C C . VAL B 1 22 ? -5.527 7.234 10.852 1 92.25 22 VAL B C 1
ATOM 745 O O . VAL B 1 22 ? -5.523 7.875 11.898 1 92.25 22 VAL B O 1
ATOM 748 N N . VAL B 1 23 ? -4.469 6.938 10.156 1 91.75 23 VAL B N 1
ATOM 749 C CA . VAL B 1 23 ? -3.195 7.562 10.508 1 91.75 23 VAL B CA 1
ATOM 750 C C . VAL B 1 23 ? -3.08 8.922 9.812 1 91.75 23 VAL B C 1
ATOM 752 O O . VAL B 1 23 ? -3.248 9.023 8.602 1 91.75 23 VAL B O 1
ATOM 755 N N . THR B 1 24 ? -2.861 9.938 10.57 1 86.5 24 THR B N 1
ATOM 756 C CA . THR B 1 24 ? -2.734 11.281 10.016 1 86.5 24 THR B CA 1
ATOM 757 C C . THR B 1 24 ? -1.391 11.898 10.398 1 86.5 24 THR B C 1
ATOM 759 O O . THR B 1 24 ? -0.776 11.5 11.391 1 86.5 24 THR B O 1
ATOM 762 N N . ARG B 1 25 ? -0.981 12.773 9.461 1 88.69 25 ARG B N 1
ATOM 763 C CA . ARG B 1 25 ? 0.195 13.57 9.805 1 88.69 25 ARG B CA 1
ATOM 764 C C . ARG B 1 25 ? -0.113 14.555 10.922 1 88.69 25 ARG B C 1
ATOM 766 O O . ARG B 1 25 ? -1.253 15 11.062 1 88.69 25 ARG B O 1
ATOM 773 N N . CYS B 1 26 ? 0.953 14.805 11.695 1 88.88 26 CYS B N 1
ATOM 774 C CA . CYS B 1 26 ? 0.809 15.836 12.719 1 88.88 26 CYS B CA 1
ATOM 775 C C . CYS B 1 26 ? 0.503 17.188 12.094 1 88.88 26 CYS B C 1
ATOM 777 O O . CYS B 1 26 ? 1.09 17.547 11.078 1 88.88 26 CYS B O 1
ATOM 779 N N . LEU B 1 27 ? -0.428 17.969 12.789 1 90.69 27 LEU B N 1
ATOM 780 C CA . LEU B 1 27 ? -0.852 19.266 12.281 1 90.69 27 LEU B CA 1
ATOM 781 C C . LEU B 1 27 ? 0.329 20.219 12.188 1 90.69 27 LEU B C 1
ATOM 783 O O . LEU B 1 27 ? 0.403 21.047 11.266 1 90.69 27 LEU B O 1
ATOM 787 N N . ASN B 1 28 ? 1.197 20.062 13.086 1 91.19 28 ASN B N 1
ATOM 788 C CA . ASN B 1 28 ? 2.371 20.938 13.078 1 91.19 28 ASN B CA 1
ATOM 789 C C . ASN B 1 28 ? 3.168 20.781 11.781 1 91.19 28 ASN B C 1
ATOM 791 O O . ASN B 1 28 ? 3.736 21.75 11.281 1 91.19 28 ASN B O 1
ATOM 795 N N . HIS B 1 29 ? 3.213 19.594 11.227 1 89.81 29 HIS B N 1
ATOM 796 C CA . HIS B 1 29 ? 3.971 19.344 10.008 1 89.81 29 HIS B CA 1
ATOM 797 C C . HIS B 1 29 ? 3.133 19.641 8.766 1 89.81 29 HIS B C 1
ATOM 799 O O . HIS B 1 29 ? 3.666 20.062 7.742 1 89.81 29 HIS B O 1
ATOM 805 N N . SER B 1 30 ? 1.876 19.438 8.984 1 92.56 30 SER B N 1
ATOM 806 C CA . SER B 1 30 ? 1.036 19.547 7.793 1 92.56 30 SER B CA 1
ATOM 807 C C . SER B 1 30 ? 0.495 20.969 7.625 1 92.56 30 SER B C 1
ATOM 809 O O . SER B 1 30 ? 0.257 21.406 6.504 1 92.56 30 SER B O 1
ATOM 811 N N . ARG B 1 31 ? 0.359 21.688 8.633 1 94.62 31 ARG B N 1
ATOM 812 C CA . ARG B 1 31 ? -0.351 22.969 8.594 1 94.62 31 ARG B CA 1
ATOM 813 C C . ARG B 1 31 ? 0.345 23.953 7.664 1 94.62 31 ARG B C 1
ATOM 815 O O . ARG B 1 31 ? -0.293 24.562 6.801 1 94.62 31 ARG B O 1
ATOM 822 N N . PRO B 1 32 ? 1.644 24.172 7.863 1 95.06 32 PRO B N 1
ATOM 823 C CA . PRO B 1 32 ? 2.303 25.109 6.949 1 95.06 32 PRO B CA 1
ATOM 824 C C . PRO B 1 32 ? 2.1 24.75 5.48 1 95.06 32 PRO B C 1
ATOM 826 O O . PRO B 1 32 ? 1.906 25.625 4.641 1 95.06 32 PRO B O 1
ATOM 829 N N . GLU B 1 33 ? 2.129 23.5 5.156 1 95 33 GLU B N 1
ATOM 830 C CA . GLU B 1 33 ? 1.947 23.047 3.779 1 95 33 GLU B CA 1
ATOM 831 C C . GLU B 1 33 ? 0.498 23.219 3.33 1 95 33 GLU B C 1
ATOM 833 O O . GLU B 1 33 ? 0.236 23.531 2.168 1 95 33 GLU B O 1
ATOM 838 N N . ILE B 1 34 ? -0.344 23 4.266 1 93.88 34 ILE B N 1
ATOM 839 C CA . ILE B 1 34 ? -1.763 23.188 3.98 1 93.88 34 ILE B CA 1
ATOM 840 C C . ILE B 1 34 ? -2.025 24.641 3.611 1 93.88 34 ILE B C 1
ATOM 842 O O . ILE B 1 34 ? -2.715 24.922 2.627 1 93.88 34 ILE B O 1
ATOM 846 N N . GLU B 1 35 ? -1.439 25.422 4.336 1 95.88 35 GLU B N 1
ATOM 847 C CA . GLU B 1 35 ? -1.618 26.859 4.105 1 95.88 35 GLU B CA 1
ATOM 848 C C . GLU B 1 35 ? -1.039 27.266 2.756 1 95.88 35 GLU B C 1
ATOM 850 O O . GLU B 1 35 ? -1.513 28.234 2.141 1 95.88 35 GLU B O 1
ATOM 855 N N . GLN B 1 36 ? -0.061 26.609 2.289 1 96.31 36 GLN B N 1
ATOM 856 C CA . GLN B 1 36 ? 0.568 26.891 1.004 1 96.31 36 GLN B CA 1
ATOM 857 C C . GLN B 1 36 ? -0.186 26.203 -0.138 1 96.31 36 GLN B C 1
ATOM 859 O O . GLN B 1 36 ? 0.167 26.375 -1.307 1 96.31 36 GLN B O 1
ATOM 864 N N . GLY B 1 37 ? -1.131 25.328 0.178 1 93.88 37 GLY B N 1
ATOM 865 C CA . GLY B 1 37 ? -1.962 24.703 -0.84 1 93.88 37 GLY B CA 1
ATOM 866 C C . GLY B 1 37 ? -1.382 23.406 -1.378 1 93.88 37 GLY B C 1
ATOM 867 O O . GLY B 1 37 ? -1.691 23 -2.5 1 93.88 37 GLY B O 1
ATOM 868 N N . VAL B 1 38 ? -0.608 22.812 -0.604 1 92.75 38 VAL B N 1
ATOM 869 C CA . VAL B 1 38 ? -0.018 21.547 -1.017 1 92.75 38 VAL B CA 1
ATOM 870 C C 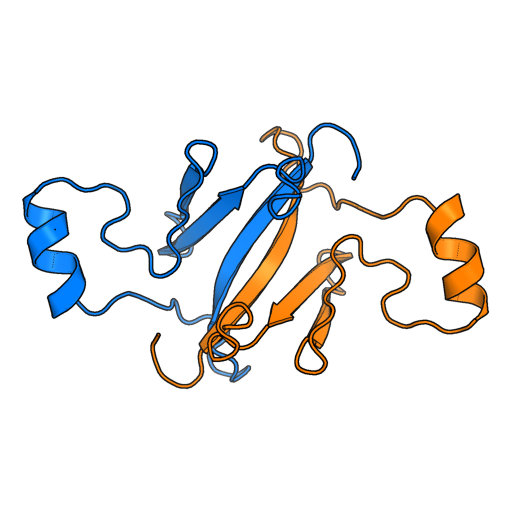. VAL B 1 38 ? -1.05 20.422 -0.881 1 92.75 38 VAL B C 1
ATOM 872 O O . VAL B 1 38 ? -1.56 20.172 0.212 1 92.75 38 VAL B O 1
ATOM 875 N N . PHE B 1 39 ? -1.388 19.75 -1.925 1 91.25 39 PHE B N 1
ATOM 876 C CA . PHE B 1 39 ? -2.428 18.719 -1.942 1 91.25 39 PHE B CA 1
ATOM 877 C C . PHE B 1 39 ? -2.068 17.562 -1.017 1 91.25 39 PHE B C 1
ATOM 879 O O . PHE B 1 39 ? -2.918 17.078 -0.273 1 91.25 39 PHE B O 1
ATOM 886 N N . GLU B 1 40 ? -0.796 17.203 -1.074 1 92.94 40 GLU B N 1
ATOM 887 C CA . GLU B 1 40 ? -0.39 16 -0.344 1 92.94 40 GLU B CA 1
ATOM 888 C C . GLU B 1 40 ? 0.069 16.344 1.069 1 92.94 40 GLU B C 1
ATOM 890 O O . GLU B 1 40 ? 0.737 15.539 1.725 1 92.94 40 GLU B O 1
ATOM 895 N N . ALA B 1 41 ? -0.379 17.516 1.538 1 94 41 ALA B N 1
ATOM 896 C CA . ALA B 1 41 ? 0.128 18.031 2.809 1 94 41 ALA B CA 1
ATOM 897 C C . ALA B 1 41 ? -0.188 17.062 3.951 1 94 41 ALA B C 1
ATOM 899 O O . ALA B 1 41 ? 0.6 16.922 4.891 1 94 41 ALA B O 1
ATOM 900 N N . GLU B 1 42 ? -1.26 16.391 3.799 1 93.12 42 GLU B N 1
ATOM 901 C CA . GLU B 1 42 ? -1.719 15.57 4.918 1 93.12 42 GLU B CA 1
ATOM 902 C C . GLU B 1 42 ? -1.296 14.117 4.742 1 93.12 42 GLU B C 1
ATOM 904 O O . GLU B 1 42 ? -1.546 13.281 5.613 1 93.12 42 GLU B O 1
ATOM 909 N N . HIS B 1 43 ? -0.698 13.859 3.658 1 94.12 43 HIS B N 1
ATOM 910 C CA . HIS B 1 43 ? -0.248 12.5 3.404 1 94.12 43 HIS B CA 1
ATOM 911 C C . HIS B 1 43 ? 1.071 12.211 4.113 1 94.12 43 HIS B C 1
ATOM 913 O O . HIS B 1 43 ? 2.033 12.969 3.977 1 94.12 43 HIS B O 1
ATOM 919 N N . LEU B 1 44 ? 1.03 11.109 4.797 1 92.44 44 LEU B N 1
ATOM 920 C CA . LEU B 1 44 ? 2.236 10.727 5.523 1 92.44 44 LEU B CA 1
ATOM 921 C C . LEU B 1 44 ? 3.268 10.117 4.578 1 92.44 44 LEU B C 1
ATOM 923 O O . LEU B 1 44 ? 4.469 10.344 4.734 1 92.44 44 LEU B O 1
ATOM 927 N N . ILE B 1 45 ? 2.789 9.312 3.625 1 91.12 45 ILE B N 1
ATOM 928 C CA . ILE B 1 45 ? 3.68 8.734 2.627 1 91.12 45 ILE B CA 1
ATOM 929 C C . ILE B 1 45 ? 3.807 9.68 1.435 1 91.12 45 ILE B C 1
ATOM 931 O O . ILE B 1 45 ? 2.803 10.07 0.835 1 91.12 45 ILE B O 1
ATOM 935 N N . ARG B 1 46 ? 5.07 10.016 1.18 1 90 46 ARG B N 1
ATOM 936 C CA . ARG B 1 46 ? 5.344 10.898 0.051 1 90 46 ARG B CA 1
ATOM 937 C C . ARG B 1 46 ? 6.266 10.227 -0.959 1 90 46 ARG B C 1
ATOM 939 O O . ARG B 1 46 ? 7.094 9.391 -0.591 1 90 46 ARG B O 1
ATOM 946 N N . SER B 1 47 ? 6.027 10.422 -2.203 1 89.56 47 SER B N 1
ATOM 947 C CA . SER B 1 47 ? 6.836 9.836 -3.264 1 89.56 47 SER B CA 1
ATOM 948 C C . SER B 1 47 ? 7.586 10.906 -4.047 1 89.56 47 SER B C 1
ATOM 950 O O . SER B 1 47 ? 7.086 12.016 -4.23 1 89.56 47 SER B O 1
ATOM 952 N N . GLU B 1 48 ? 8.758 10.492 -4.488 1 87.19 48 GLU B N 1
ATOM 953 C CA . GLU B 1 48 ? 9.516 11.359 -5.375 1 87.19 48 GLU B CA 1
ATOM 954 C C . GLU B 1 48 ? 9.078 11.18 -6.828 1 87.19 48 GLU B C 1
ATOM 956 O O . GLU B 1 48 ? 9.391 12.016 -7.684 1 87.19 48 GLU B O 1
ATOM 961 N N . SER B 1 49 ? 8.383 10.141 -7.008 1 86.38 49 SER B N 1
ATOM 962 C CA . SER B 1 49 ? 7.938 9.859 -8.367 1 86.38 49 SER B CA 1
ATOM 963 C C . SER B 1 49 ? 6.855 10.836 -8.812 1 86.38 49 SER B C 1
ATOM 965 O O . SER B 1 49 ? 5.859 11.031 -8.109 1 86.38 49 SER B O 1
ATOM 967 N N . SER B 1 50 ? 7.043 11.391 -9.984 1 89.81 50 SER B N 1
ATOM 968 C CA . SER B 1 50 ? 6.035 12.289 -10.539 1 89.81 50 SER B CA 1
ATOM 969 C C . SER B 1 50 ? 4.797 11.523 -10.984 1 89.81 50 SER B C 1
ATOM 971 O O . SER B 1 50 ? 3.748 12.117 -11.242 1 89.81 50 SER B O 1
ATOM 973 N N . LEU B 1 51 ? 4.895 10.234 -11.016 1 89 51 LEU B N 1
ATOM 974 C CA . LEU B 1 51 ? 3.775 9.414 -11.477 1 89 51 LEU B CA 1
ATOM 975 C C . LEU B 1 51 ? 2.877 9.016 -10.312 1 89 51 LEU B C 1
ATOM 977 O O . LEU B 1 51 ? 1.828 8.398 -10.516 1 89 51 LEU B O 1
ATOM 981 N N . ALA B 1 52 ? 3.383 9.414 -9.203 1 93.19 52 ALA B N 1
ATOM 982 C CA . ALA B 1 52 ? 2.604 9.07 -8.016 1 93.19 52 ALA B CA 1
ATOM 983 C C . ALA B 1 52 ? 1.312 9.883 -7.953 1 93.19 52 ALA B C 1
ATOM 985 O O . ALA B 1 52 ? 1.3 11.07 -8.281 1 93.19 52 ALA B O 1
ATOM 986 N N . THR B 1 53 ? 0.276 9.227 -7.605 1 93.75 53 THR B N 1
ATOM 987 C CA . THR B 1 53 ? -0.998 9.898 -7.383 1 93.75 53 THR B CA 1
ATOM 988 C C . THR B 1 53 ? -1.454 9.734 -5.938 1 93.75 53 THR B C 1
ATOM 990 O O . THR B 1 53 ? -1.4 8.625 -5.387 1 93.75 53 THR B O 1
ATOM 993 N N . TYR B 1 54 ? -1.883 10.82 -5.316 1 95.75 54 TYR B N 1
ATOM 994 C CA . TYR B 1 54 ? -2.352 10.82 -3.936 1 95.75 54 TYR B CA 1
ATOM 995 C C . TYR B 1 54 ? -3.873 10.797 -3.875 1 95.75 54 TYR B C 1
ATOM 997 O O . TYR B 1 54 ? -4.543 11.5 -4.637 1 95.75 54 TYR B O 1
ATOM 1005 N N . HIS B 1 55 ? -4.309 9.93 -2.984 1 94.19 55 HIS B N 1
ATOM 1006 C CA . HIS B 1 55 ? -5.754 9.758 -2.869 1 94.19 55 HIS B CA 1
ATOM 1007 C C . HIS B 1 55 ? -6.227 10 -1.438 1 94.19 55 HIS B C 1
ATOM 1009 O O . HIS B 1 55 ? -5.605 9.516 -0.488 1 94.19 55 HIS B O 1
ATOM 1015 N N . ASN B 1 56 ? -7.309 10.781 -1.336 1 94.25 56 ASN B N 1
ATOM 1016 C CA . ASN B 1 56 ? -8.047 10.961 -0.09 1 94.2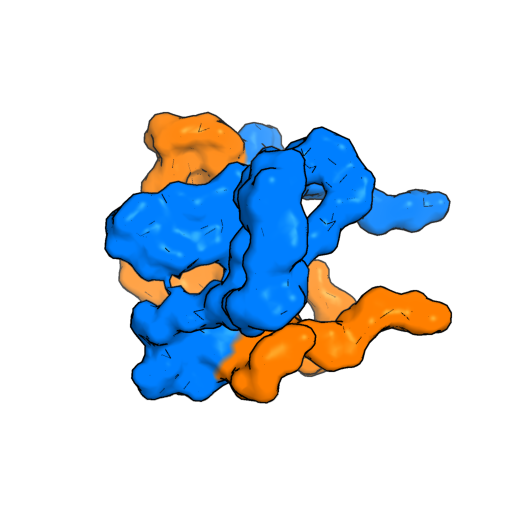5 56 ASN B CA 1
ATOM 1017 C C . ASN B 1 56 ? -9.414 10.273 -0.144 1 94.25 56 ASN B C 1
ATOM 1019 O O . ASN B 1 56 ? -10.312 10.734 -0.85 1 94.25 56 ASN B O 1
ATOM 1023 N N . ASP B 1 57 ? -9.484 9.172 0.609 1 93.06 57 ASP B N 1
ATOM 1024 C CA . ASP B 1 57 ? -10.789 8.516 0.671 1 93.06 57 ASP B CA 1
ATOM 1025 C C . ASP B 1 57 ? -11.758 9.297 1.55 1 93.06 57 ASP B C 1
ATOM 1027 O O . ASP B 1 57 ? -11.555 9.406 2.762 1 93.06 57 ASP B O 1
ATOM 1031 N N . ILE B 1 58 ? -12.82 9.758 1 1 92.56 58 ILE B N 1
ATOM 1032 C CA . ILE B 1 58 ? -13.742 10.656 1.69 1 92.56 58 ILE B CA 1
ATOM 1033 C C . ILE B 1 58 ? -14.539 9.875 2.734 1 92.56 58 ILE B C 1
ATOM 1035 O O . ILE B 1 58 ? -14.906 10.43 3.775 1 92.56 58 ILE B O 1
ATOM 1039 N N . GLU B 1 59 ? -14.766 8.672 2.414 1 91.19 59 GLU B N 1
ATOM 1040 C CA . GLU B 1 59 ? -15.562 7.859 3.33 1 91.19 59 GLU B CA 1
ATOM 1041 C C . GLU B 1 59 ? -14.734 7.41 4.531 1 91.19 59 GLU B C 1
ATOM 1043 O O . GLU B 1 59 ? -15.164 7.562 5.68 1 91.19 59 GLU B O 1
ATOM 1048 N N . THR B 1 60 ? -13.57 6.855 4.309 1 90.5 60 THR B N 1
ATOM 1049 C CA . THR B 1 60 ? -12.758 6.289 5.383 1 90.5 60 THR B CA 1
ATOM 1050 C C . THR B 1 60 ? -11.781 7.328 5.926 1 90.5 60 THR B C 1
ATOM 1052 O O . THR B 1 60 ? -11.211 7.145 7 1 90.5 60 THR B O 1
ATOM 1055 N N . GLN B 1 61 ? -11.586 8.422 5.156 1 92.62 61 GLN B N 1
ATOM 1056 C CA . GLN B 1 61 ? -10.664 9.508 5.473 1 92.62 61 GLN B CA 1
ATOM 1057 C C . GLN B 1 61 ? -9.211 9.039 5.375 1 92.62 61 GLN B C 1
ATOM 1059 O O . GLN B 1 61 ? -8.297 9.734 5.828 1 92.62 61 GLN B O 1
ATOM 1064 N N . ARG B 1 62 ? -9 7.844 4.777 1 94 62 ARG B N 1
ATOM 1065 C CA . ARG B 1 62 ? -7.656 7.301 4.645 1 94 62 ARG B CA 1
ATOM 1066 C C . ARG B 1 62 ? -6.922 7.945 3.471 1 94 62 ARG B C 1
ATOM 1068 O O . ARG B 1 62 ? -7.527 8.234 2.436 1 94 62 ARG B O 1
ATOM 1075 N N . HIS B 1 63 ? -5.625 8.18 3.734 1 95.31 63 HIS B N 1
ATOM 1076 C CA . HIS B 1 63 ? -4.742 8.703 2.699 1 95.31 63 HIS B CA 1
ATOM 1077 C C . HIS B 1 63 ? -3.904 7.59 2.076 1 95.31 63 HIS B C 1
ATOM 1079 O O . HIS B 1 63 ? -3.312 6.777 2.789 1 95.31 63 HIS B O 1
ATOM 1085 N N . SER B 1 64 ? -3.986 7.527 0.781 1 95.56 64 SER B N 1
ATOM 1086 C CA . SER B 1 64 ? -3.154 6.539 0.107 1 95.56 64 SER B CA 1
ATOM 1087 C C . SER B 1 64 ? -2.418 7.148 -1.08 1 95.56 64 SER B C 1
ATOM 1089 O O . SER B 1 64 ? -2.766 8.242 -1.538 1 95.56 64 SER B O 1
ATOM 1091 N N . ILE B 1 65 ? -1.361 6.516 -1.463 1 96 65 ILE B N 1
ATOM 1092 C CA . ILE B 1 65 ? -0.604 6.883 -2.654 1 96 65 ILE B CA 1
ATOM 1093 C C . ILE B 1 65 ? -0.588 5.715 -3.637 1 96 65 ILE B C 1
ATOM 1095 O O . ILE B 1 65 ? -0.51 4.551 -3.23 1 96 65 I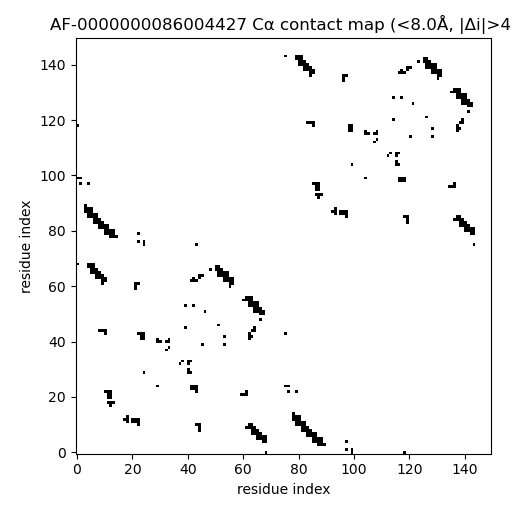LE B O 1
ATOM 1099 N N . VAL B 1 66 ? -0.778 6.012 -4.91 1 95 66 VAL B N 1
ATOM 1100 C CA . VAL B 1 66 ? -0.725 5 -5.961 1 95 66 VAL B CA 1
ATOM 1101 C C . VAL B 1 66 ? 0.454 5.281 -6.887 1 95 66 VAL B C 1
ATOM 1103 O O . VAL B 1 66 ? 0.608 6.398 -7.387 1 95 66 VAL B O 1
ATOM 1106 N N . VAL B 1 67 ? 1.324 4.258 -7.016 1 92.81 67 VAL B N 1
ATOM 1107 C CA . VAL B 1 67 ? 2.482 4.371 -7.895 1 92.81 67 VAL B CA 1
ATOM 1108 C C . VAL B 1 67 ? 2.453 3.248 -8.93 1 92.81 67 VAL B C 1
ATOM 1110 O O . VAL B 1 67 ? 2.133 2.104 -8.609 1 92.81 67 VAL B O 1
ATOM 1113 N N . PRO B 1 68 ? 2.676 3.678 -10.188 1 87.44 68 PRO B N 1
ATOM 1114 C CA . PRO B 1 68 ? 2.719 2.623 -11.203 1 87.44 68 PRO B CA 1
ATOM 1115 C C . PRO B 1 68 ? 3.867 1.641 -10.984 1 87.44 68 PRO B C 1
ATOM 1117 O O . PRO B 1 68 ? 4.906 2.014 -10.438 1 87.44 68 PRO B O 1
ATOM 1120 N N . PHE B 1 69 ? 3.654 0.339 -11.125 1 72.06 69 PHE B N 1
ATOM 1121 C CA . PHE B 1 69 ? 4.672 -0.698 -11 1 72.06 69 PHE B CA 1
ATOM 1122 C C . PHE B 1 69 ? 5.844 -0.425 -11.93 1 72.06 69 PHE B C 1
ATOM 1124 O O . PHE B 1 69 ? 6.988 -0.768 -11.617 1 72.06 69 PHE B O 1
ATOM 1131 N N . GLU B 1 70 ? 5.605 0.09 -13.094 1 60.59 70 GLU B N 1
ATOM 1132 C CA . GLU B 1 70 ? 6.695 0.267 -14.055 1 60.59 70 GLU B CA 1
ATOM 1133 C C . GLU B 1 70 ? 7.867 1.013 -13.422 1 60.59 70 GLU B C 1
ATOM 1135 O O . GLU B 1 70 ? 8.945 1.099 -14.016 1 60.59 70 GLU B O 1
ATOM 1140 N N . ASN B 1 71 ? 7.711 1.766 -12.391 1 49.38 71 ASN B N 1
ATOM 1141 C CA . ASN B 1 71 ? 8.883 2.549 -12.023 1 49.38 71 ASN B CA 1
ATOM 1142 C C . ASN B 1 71 ? 9.875 1.726 -11.203 1 49.38 71 ASN B C 1
ATOM 1144 O O . ASN B 1 71 ? 9.734 1.611 -9.984 1 49.38 71 ASN B O 1
ATOM 1148 N N . PRO B 1 72 ? 10.594 0.8 -11.797 1 42.19 72 PRO B N 1
ATOM 1149 C CA . PRO B 1 72 ? 11.641 0.084 -11.062 1 42.19 72 PRO B CA 1
ATOM 1150 C C . PRO B 1 72 ? 12.422 0.99 -10.109 1 42.19 72 PRO B C 1
ATOM 1152 O O . PRO B 1 72 ? 12.492 2.203 -10.328 1 42.19 72 PRO B O 1
ATOM 1155 N N . PRO B 1 73 ? 12.531 0.645 -8.812 1 37.41 73 PRO B N 1
ATOM 1156 C CA . PRO B 1 73 ? 13.562 1.518 -8.242 1 37.41 73 PRO B CA 1
ATOM 1157 C C . PRO B 1 73 ? 14.672 1.846 -9.234 1 37.41 73 PRO B C 1
ATOM 1159 O O . PRO B 1 73 ? 14.883 1.101 -10.195 1 37.41 73 PRO B O 1
ATOM 1162 N N . GLY B 1 74 ? 14.867 3.246 -9.273 1 30.48 74 GLY B N 1
ATOM 1163 C CA . GLY B 1 74 ? 15.938 3.695 -10.148 1 30.48 74 GLY B CA 1
ATOM 1164 C C . GLY B 1 74 ? 17.062 2.686 -10.273 1 30.48 74 GLY B C 1
ATOM 1165 O O . GLY B 1 74 ? 17.531 2.141 -9.273 1 30.48 74 GLY B O 1
ATOM 1166 N N . LYS B 1 75 ? 17.312 2.176 -11.562 1 27.97 75 LYS B N 1
ATOM 1167 C CA . LYS B 1 75 ? 18.609 1.556 -11.844 1 27.97 75 LYS B CA 1
ATOM 1168 C C . LYS B 1 75 ? 19.75 2.402 -11.305 1 27.97 75 LYS B C 1
ATOM 1170 O O . LYS B 1 75 ? 19.766 3.623 -11.477 1 27.97 75 LYS B O 1
#

Foldseek 3Di:
DDPPDWDKDFDADPDPVCRLPEDWDDCVQLVVVVVVPNPCSTPPDDDPDPQKDWDQDPVSRTIMIIDHPPCPPDD/DDPPDWDKDFDADPDPVCRLPEDWDDCVQLVVVVVVPNPCSTPPDDDPDPQKDWDQDPVSRTIMIIDHPPCPPPD

Sequence (150 aa):
MPAGCAVRAMVVYTAPEHNSQVVTRCLNHSRPEIEQGVFEAEHLIRSESSLATYHNDIETQRHSIVVPFENPPGKMPAGCAVRAMVVYTAPEHNSQVVTRCLNHSRPEIEQGVFEAEHLIRSESSLATYHNDIETQRHSIVVPFENPPGK